Protein AF-A0A845GXT7-F1 (afdb_monomer_lite)

Secondary structure (DSSP, 8-state):
-GGGGSHHHHHSSTTS----GGGS-SSTTEETTEE-STTHHHHHHHHHTTSS------S---------PPPPPHHHHHHHHHHHHHHHHHHHHTT---S-HHHHHHHHHHHHHHHHHHHHHSHHHHHHH-GGGHHHHHHHHHHHHHHHH--

Sequence (151 aa):
LNGDSGAAAAVCAPGALLYKRAGIGPAFGHYHERPYLDRADVATALSALAGGDYVYLPRPLSSYRAAPATPPTPLIQLEAGIEALELLFQARTHGHRFEPPERFRQMLSARLAELNTLVTTHYVQLAADAAHRIDALQRTMRVGYQLLLSA

Radius of gyration: 16.38 Å; chains: 1; bounding box: 35×32×45 Å

Organism: NCBI:txid2692166

Foldseek 3Di:
DCPCVDPVVVCLAPPNDDADPVQQPPDQQAAPNDHDDLCRSVRSVLSRVVRDDDDDDPDCPDDDDDDDDDDDDLQRVLVSLLSVLVSLLSCVVVPVCVDDLVVSLVVLVVSLVVNVCSCVVCVVVCVVPVPVCPVSNVVSNVVSVVSNPPD

Structure (mmCIF, N/CA/C/O backbone):
data_AF-A0A845GXT7-F1
#
_entry.id   AF-A0A845GXT7-F1
#
loop_
_atom_site.group_PDB
_atom_site.id
_atom_site.type_symbol
_atom_site.label_atom_id
_atom_site.label_alt_id
_atom_site.label_comp_id
_atom_site.label_asym_id
_atom_site.label_entity_id
_atom_site.label_seq_id
_atom_site.pdbx_PDB_ins_code
_atom_site.Cartn_x
_atom_site.Cartn_y
_atom_site.Cartn_z
_atom_site.occupancy
_atom_site.B_iso_or_equiv
_atom_site.auth_seq_id
_atom_site.auth_comp_id
_atom_site.auth_asym_id
_atom_site.auth_atom_id
_atom_site.pdbx_PDB_model_num
ATOM 1 N N . LEU A 1 1 ? 8.512 5.334 -0.822 1.00 45.94 1 LEU A N 1
ATOM 2 C CA . LEU A 1 1 ? 8.536 4.115 0.019 1.00 45.94 1 LEU A CA 1
ATOM 3 C C . LEU A 1 1 ? 9.004 4.393 1.447 1.00 45.94 1 LEU A C 1
ATOM 5 O O . LEU A 1 1 ? 8.628 3.649 2.341 1.00 45.94 1 LEU A O 1
ATOM 9 N N . ASN A 1 2 ? 9.730 5.493 1.690 1.00 32.53 2 ASN A N 1
ATOM 10 C CA . ASN A 1 2 ? 10.312 5.840 2.994 1.00 32.53 2 ASN A CA 1
ATOM 11 C C . ASN A 1 2 ? 9.328 6.499 3.984 1.00 32.53 2 ASN A C 1
ATOM 13 O O . ASN A 1 2 ? 9.712 6.834 5.101 1.00 32.53 2 ASN A O 1
ATOM 17 N N . GLY A 1 3 ? 8.067 6.706 3.586 1.00 37.38 3 GLY A N 1
ATOM 18 C CA . GLY A 1 3 ? 7.033 7.307 4.439 1.00 37.38 3 GLY A CA 1
ATOM 19 C C . GLY A 1 3 ? 6.496 6.398 5.551 1.00 37.38 3 GLY A C 1
ATOM 20 O O . GLY A 1 3 ? 5.838 6.890 6.462 1.00 37.38 3 GLY A O 1
ATOM 21 N N . ASP A 1 4 ? 6.800 5.096 5.520 1.00 46.88 4 ASP A N 1
ATOM 22 C CA . ASP A 1 4 ? 6.395 4.142 6.567 1.00 46.88 4 ASP A CA 1
ATOM 23 C C . ASP A 1 4 ? 7.460 3.991 7.652 1.00 46.88 4 ASP A C 1
ATOM 25 O O . ASP A 1 4 ? 7.557 2.937 8.259 1.00 46.88 4 ASP A O 1
ATOM 29 N N . SER A 1 5 ? 8.280 5.017 7.878 1.00 43.47 5 SER A N 1
ATOM 30 C CA . SER A 1 5 ? 9.344 5.025 8.896 1.00 43.47 5 SER A CA 1
ATOM 31 C C . SER A 1 5 ? 9.000 5.912 10.103 1.00 43.47 5 SER A C 1
ATOM 33 O O . SER A 1 5 ? 9.839 6.135 10.972 1.00 43.47 5 SER A O 1
ATOM 35 N N . GLY A 1 6 ? 7.784 6.475 10.140 1.00 47.06 6 GLY A N 1
ATOM 36 C CA . GLY A 1 6 ? 7.299 7.362 11.205 1.00 47.06 6 GLY A CA 1
ATOM 37 C C . GLY A 1 6 ? 6.495 6.643 12.296 1.00 47.06 6 GLY A C 1
ATOM 38 O O . GLY A 1 6 ? 6.490 5.421 12.389 1.00 47.06 6 GLY A O 1
ATOM 39 N N . ALA A 1 7 ? 5.739 7.395 13.103 1.00 45.59 7 ALA A N 1
ATOM 40 C CA . ALA A 1 7 ? 4.897 6.838 14.174 1.00 45.59 7 ALA A CA 1
ATOM 41 C C . ALA A 1 7 ? 3.899 5.759 13.689 1.00 45.59 7 ALA A C 1
ATOM 43 O O . ALA A 1 7 ? 3.602 4.827 14.427 1.00 45.59 7 ALA A O 1
ATOM 44 N N . ALA A 1 8 ? 3.434 5.831 12.435 1.00 48.12 8 ALA A N 1
ATOM 45 C CA . ALA A 1 8 ? 2.573 4.810 11.827 1.00 48.12 8 ALA A CA 1
ATOM 46 C C . ALA A 1 8 ? 3.283 3.452 11.628 1.00 48.12 8 ALA A C 1
ATOM 48 O O . ALA A 1 8 ? 2.657 2.404 11.777 1.00 48.12 8 ALA A O 1
ATOM 49 N N . ALA A 1 9 ? 4.597 3.467 11.377 1.00 54.62 9 ALA A N 1
ATOM 50 C CA . ALA A 1 9 ? 5.442 2.272 11.345 1.00 54.62 9 ALA A CA 1
ATOM 51 C C . ALA A 1 9 ? 5.489 1.589 12.708 1.00 54.62 9 ALA A C 1
ATOM 53 O O . ALA A 1 9 ? 5.438 0.370 12.807 1.00 54.62 9 ALA A O 1
ATOM 54 N N . ALA A 1 10 ? 5.572 2.403 13.765 1.00 57.25 10 ALA A N 1
ATOM 55 C CA . ALA A 1 10 ? 5.661 1.929 15.135 1.00 57.25 10 ALA A CA 1
ATOM 56 C C . ALA A 1 10 ? 4.361 1.259 15.597 1.00 57.25 10 ALA A C 1
ATOM 58 O O . ALA A 1 10 ? 4.427 0.324 16.382 1.00 57.25 10 ALA A O 1
ATOM 59 N N . VAL A 1 11 ? 3.198 1.688 15.090 1.00 59.50 11 VAL A N 1
ATOM 60 C CA . VAL A 1 11 ? 1.897 1.067 15.406 1.00 59.50 11 VAL A CA 1
ATOM 61 C C . VAL A 1 11 ? 1.747 -0.306 14.753 1.00 59.50 11 VAL A C 1
ATOM 63 O O . VAL A 1 11 ? 1.130 -1.188 15.337 1.00 59.50 11 VAL A O 1
ATOM 66 N N . CYS A 1 12 ? 2.320 -0.507 13.567 1.00 65.25 12 CYS A N 1
ATOM 67 C CA . CYS A 1 12 ? 2.302 -1.807 12.891 1.00 65.25 12 CYS A CA 1
ATOM 68 C C . CYS A 1 12 ? 3.558 -2.640 13.188 1.00 65.25 12 CYS A C 1
ATOM 70 O O . CYS A 1 12 ? 3.703 -3.727 12.649 1.00 65.25 12 CYS A O 1
ATOM 72 N N . ALA A 1 13 ? 4.474 -2.159 14.031 1.00 71.81 13 ALA A N 1
ATOM 73 C CA . ALA A 1 13 ? 5.674 -2.908 14.366 1.00 71.81 13 ALA A CA 1
ATOM 74 C C . ALA A 1 13 ? 5.321 -4.182 15.158 1.00 71.81 13 ALA A C 1
ATOM 76 O O . ALA A 1 13 ? 4.350 -4.189 15.928 1.00 71.81 13 ALA A O 1
ATOM 77 N N . PRO A 1 14 ? 6.130 -5.251 15.051 1.00 69.06 14 PRO A N 1
ATOM 78 C CA . PRO A 1 14 ? 5.934 -6.446 15.857 1.00 69.06 14 PRO A CA 1
ATOM 79 C C . PRO A 1 14 ? 5.849 -6.114 17.354 1.00 69.06 14 PRO A C 1
ATOM 81 O O . PRO A 1 14 ? 6.741 -5.483 17.921 1.00 69.06 14 PRO A O 1
ATOM 84 N N . GLY A 1 15 ? 4.760 -6.548 17.992 1.00 72.25 15 GLY A N 1
ATOM 85 C CA . GLY A 1 15 ? 4.493 -6.313 19.415 1.00 72.25 15 GLY A CA 1
ATOM 86 C C . GLY A 1 15 ? 3.750 -5.013 19.747 1.00 72.25 15 GLY A C 1
ATOM 87 O O . GLY A 1 15 ? 3.387 -4.829 20.906 1.00 72.25 15 GLY A O 1
ATOM 88 N N . ALA A 1 16 ? 3.468 -4.147 18.769 1.00 80.69 16 ALA A N 1
ATOM 89 C CA . ALA A 1 16 ? 2.734 -2.899 18.997 1.00 80.69 16 ALA A CA 1
ATOM 90 C C . ALA A 1 16 ? 1.210 -3.082 19.119 1.00 80.69 16 ALA A C 1
ATOM 92 O O . ALA A 1 16 ? 0.527 -2.235 19.696 1.00 80.69 16 ALA A O 1
ATOM 93 N N . LEU A 1 17 ? 0.672 -4.191 18.603 1.00 81.56 17 LEU A N 1
ATOM 94 C CA . LEU A 1 17 ? -0.754 -4.506 18.632 1.00 81.56 17 LEU A CA 1
ATOM 95 C C . LEU A 1 17 ? -0.994 -5.877 19.260 1.00 81.56 17 LEU A C 1
ATOM 97 O O . LEU A 1 17 ? -0.348 -6.865 18.913 1.00 81.56 17 LEU A O 1
ATOM 101 N N . LEU A 1 18 ? -1.977 -5.929 20.158 1.00 84.62 18 LEU A N 1
ATOM 102 C CA . LEU A 1 18 ? -2.549 -7.167 20.670 1.00 84.62 18 LEU A CA 1
ATOM 103 C C . LEU A 1 18 ? -3.967 -7.294 20.134 1.00 84.62 18 LEU A C 1
ATOM 105 O O . LEU A 1 18 ? -4.793 -6.399 20.303 1.00 84.62 18 LEU A O 1
ATOM 109 N N . TYR A 1 19 ? -4.254 -8.425 19.507 1.00 83.25 19 TYR A N 1
ATOM 110 C CA . TYR A 1 19 ? -5.546 -8.699 18.894 1.00 83.25 19 TYR A CA 1
ATOM 111 C C . TYR A 1 19 ? -6.074 -10.066 19.334 1.00 83.25 19 TYR A C 1
ATOM 113 O O . TYR A 1 19 ? -5.324 -10.981 19.680 1.00 83.25 19 TYR A O 1
ATOM 121 N N . LYS A 1 20 ? -7.399 -10.227 19.315 1.00 82.25 20 LYS A N 1
ATOM 122 C CA . LYS A 1 20 ? -8.032 -11.537 19.514 1.00 82.25 20 LYS A CA 1
ATOM 123 C C . LYS A 1 20 ? -7.864 -12.356 18.238 1.00 82.25 20 LYS A C 1
ATOM 125 O O . LYS A 1 20 ? -8.143 -11.845 17.159 1.00 82.25 20 LYS A O 1
ATOM 130 N N . ARG A 1 21 ? -7.512 -13.645 18.343 1.00 82.38 21 ARG A N 1
ATOM 131 C CA . ARG A 1 21 ? -7.374 -14.536 17.169 1.00 82.38 21 ARG A CA 1
ATOM 132 C C . ARG A 1 21 ? -8.621 -14.543 16.280 1.00 82.38 21 ARG A C 1
ATOM 134 O O . ARG A 1 21 ? -8.488 -14.527 15.064 1.00 82.38 21 ARG A O 1
ATOM 141 N N . ALA A 1 22 ? -9.805 -14.501 16.891 1.00 81.25 22 ALA A N 1
ATOM 142 C CA . ALA A 1 22 ? -11.084 -14.452 16.184 1.00 81.25 22 ALA A CA 1
ATOM 1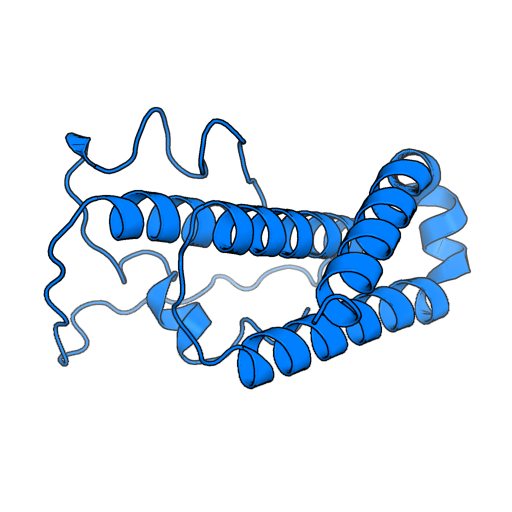43 C C . ALA A 1 22 ? -11.285 -13.184 15.324 1.00 81.25 22 ALA A C 1
ATOM 145 O O . ALA A 1 22 ? -12.125 -13.197 14.435 1.00 81.25 22 ALA A O 1
ATOM 146 N N . GLY A 1 23 ? -10.531 -12.105 15.572 1.00 75.62 23 GLY A N 1
ATOM 147 C CA . GLY A 1 23 ? -10.643 -10.835 14.845 1.00 75.62 23 GLY A CA 1
ATOM 148 C C . GLY A 1 23 ? -9.680 -10.667 13.663 1.00 75.62 23 GLY A C 1
ATOM 149 O O . GLY A 1 23 ? -9.745 -9.650 12.990 1.00 75.62 23 GLY A O 1
ATOM 150 N N . ILE A 1 24 ? -8.781 -11.624 13.397 1.00 75.62 24 ILE A N 1
ATOM 151 C CA . ILE A 1 24 ? -7.710 -11.486 12.380 1.00 75.62 24 ILE A CA 1
ATOM 152 C C . ILE A 1 24 ? -8.095 -12.149 11.041 1.00 75.62 24 ILE A C 1
ATOM 154 O O . ILE A 1 24 ? -7.269 -12.320 10.150 1.00 75.62 24 ILE A O 1
ATOM 158 N N . GLY A 1 25 ? -9.351 -12.564 10.877 1.00 73.88 25 GLY A N 1
ATOM 159 C CA . GLY A 1 25 ? -9.770 -13.309 9.691 1.00 73.88 25 GLY A CA 1
ATOM 160 C C . GLY A 1 25 ? -8.993 -14.633 9.522 1.00 73.88 25 GLY A C 1
ATOM 161 O O . GLY A 1 25 ? -8.638 -15.268 10.521 1.00 73.88 25 GLY A O 1
ATOM 162 N N . PRO A 1 26 ? -8.744 -15.087 8.278 1.00 74.56 26 PRO A N 1
ATOM 163 C CA . PRO A 1 26 ? -8.221 -16.430 8.012 1.00 74.56 26 PRO A CA 1
ATOM 164 C C . PRO A 1 26 ? -6.755 -16.616 8.442 1.00 74.56 26 PRO A C 1
ATOM 166 O O . PRO A 1 26 ? -6.392 -17.658 8.997 1.00 74.56 26 PRO A O 1
ATOM 169 N N . ALA A 1 27 ? -5.897 -15.615 8.226 1.00 82.06 27 ALA A N 1
ATOM 170 C CA . ALA A 1 27 ? -4.462 -15.719 8.474 1.00 82.06 27 ALA A CA 1
ATOM 171 C C . ALA A 1 27 ? -3.800 -14.349 8.684 1.00 82.06 27 ALA A C 1
ATOM 173 O O . ALA A 1 27 ? -4.352 -13.308 8.340 1.00 82.06 27 ALA A O 1
ATOM 174 N N . PHE A 1 28 ? -2.591 -14.371 9.251 1.00 84.69 28 PHE A N 1
ATOM 175 C CA . PHE A 1 28 ? -1.734 -13.189 9.323 1.00 84.69 28 PHE A CA 1
ATOM 176 C C . PHE A 1 28 ? -1.408 -12.679 7.912 1.00 84.69 28 PHE A C 1
ATOM 178 O O . PHE A 1 28 ? -1.320 -13.464 6.967 1.00 84.69 28 PHE A O 1
ATOM 185 N N . GLY A 1 29 ? -1.263 -11.368 7.766 1.00 85.81 29 GLY A N 1
ATOM 186 C CA . GLY A 1 29 ? -0.973 -10.716 6.493 1.00 85.81 29 GLY A CA 1
ATOM 187 C C . GLY A 1 29 ? -2.136 -10.679 5.512 1.00 85.81 29 GLY A C 1
ATOM 188 O O . GLY A 1 29 ? -1.924 -10.388 4.344 1.00 85.81 29 GLY A O 1
ATOM 189 N N . HIS A 1 30 ? -3.359 -10.978 5.945 1.00 87.12 30 HIS A N 1
ATOM 190 C CA . HIS A 1 30 ? -4.526 -10.920 5.071 1.00 87.12 30 HIS A CA 1
ATOM 191 C C . HIS A 1 30 ? -5.370 -9.685 5.359 1.00 87.12 30 HIS A C 1
ATOM 193 O O . HIS A 1 30 ? -5.580 -9.319 6.517 1.00 87.12 30 HIS A O 1
ATOM 199 N N . TYR A 1 31 ? -5.898 -9.089 4.294 1.00 86.31 31 TYR A N 1
ATOM 200 C CA . TYR A 1 31 ? -6.916 -8.049 4.357 1.00 86.31 31 TYR A CA 1
ATOM 201 C C . TYR A 1 31 ? -7.980 -8.321 3.290 1.00 86.31 31 TYR A C 1
ATOM 203 O O . TYR A 1 31 ? -7.640 -8.489 2.122 1.00 86.31 31 TYR A O 1
ATOM 211 N N . HIS A 1 32 ? -9.246 -8.454 3.711 1.00 78.44 32 HIS A N 1
ATOM 212 C CA . HI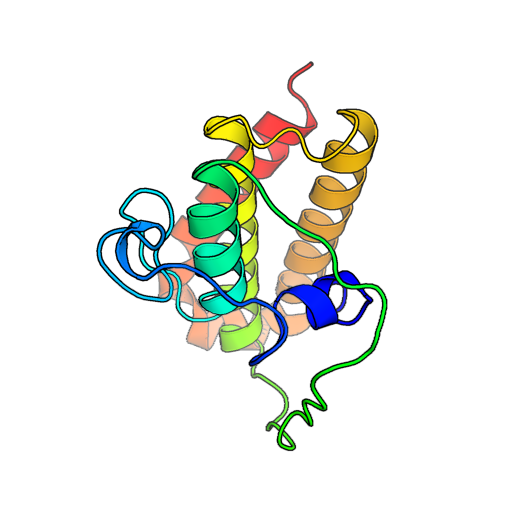S A 1 32 ? -10.394 -8.795 2.851 1.00 78.44 32 HIS A CA 1
ATOM 213 C C . HIS A 1 32 ? -10.074 -9.860 1.775 1.00 78.44 32 HIS A C 1
ATOM 215 O O . HIS A 1 32 ? -10.215 -9.624 0.580 1.00 78.44 32 HIS A O 1
ATOM 221 N N . GLU A 1 33 ? -9.622 -11.039 2.225 1.00 78.25 33 GLU A N 1
ATOM 222 C CA . GLU A 1 33 ? -9.280 -12.227 1.408 1.00 78.25 33 GLU A CA 1
ATOM 223 C C . GLU A 1 33 ? -8.000 -12.137 0.564 1.00 78.25 33 GLU A C 1
ATOM 225 O O . GLU A 1 33 ? -7.558 -13.150 0.021 1.00 78.25 33 GLU A O 1
ATOM 230 N N . ARG A 1 34 ? -7.343 -10.974 0.503 1.00 86.88 34 ARG A N 1
ATOM 231 C CA . ARG A 1 34 ? -6.074 -10.827 -0.209 1.00 86.88 34 ARG A CA 1
ATOM 232 C C . ARG A 1 34 ? -4.876 -11.000 0.737 1.00 86.88 34 ARG A C 1
ATOM 234 O O . ARG A 1 34 ? -4.837 -10.333 1.774 1.00 86.88 34 ARG A O 1
ATOM 241 N N . PRO A 1 35 ? -3.894 -11.857 0.397 1.00 89.50 35 PRO A N 1
ATOM 242 C CA . PRO A 1 35 ? -2.628 -11.926 1.116 1.00 89.50 35 PRO A CA 1
ATOM 243 C C . PRO A 1 35 ? -1.711 -10.756 0.736 1.00 89.50 35 PRO A C 1
ATOM 245 O O . PRO A 1 35 ? -1.623 -10.378 -0.434 1.00 89.50 35 PRO A O 1
ATOM 248 N N . TYR A 1 36 ? -1.009 -10.238 1.739 1.00 88.62 36 TYR A N 1
ATOM 249 C CA . TYR A 1 36 ? 0.005 -9.193 1.663 1.00 88.62 36 TYR A CA 1
ATOM 250 C C . TYR A 1 36 ? 1.284 -9.710 2.317 1.00 88.62 36 TYR A C 1
ATOM 252 O O . TYR A 1 36 ? 1.244 -10.183 3.456 1.00 88.62 36 TYR A O 1
ATOM 260 N N . LEU A 1 37 ? 2.406 -9.644 1.603 1.00 86.56 37 LEU A N 1
ATOM 261 C CA . LEU A 1 37 ? 3.682 -10.198 2.058 1.00 86.56 37 LEU A CA 1
ATOM 262 C C . LEU A 1 37 ? 4.573 -9.118 2.674 1.00 86.56 37 LEU A C 1
ATOM 264 O O . LEU A 1 37 ? 4.950 -9.231 3.839 1.00 86.56 37 LEU A O 1
ATOM 268 N N . ASP A 1 38 ? 4.847 -8.044 1.937 1.00 84.38 38 ASP A N 1
ATOM 269 C CA . ASP A 1 38 ? 5.688 -6.936 2.401 1.00 84.38 38 ASP A CA 1
ATOM 270 C C . ASP A 1 38 ? 4.948 -6.057 3.416 1.00 84.38 38 ASP A C 1
ATOM 272 O O . ASP A 1 38 ? 5.555 -5.409 4.271 1.00 84.38 38 ASP A O 1
ATOM 276 N N . ARG A 1 39 ? 3.614 -6.025 3.330 1.00 85.56 39 ARG A N 1
ATOM 277 C CA . ARG A 1 39 ? 2.724 -5.245 4.204 1.00 85.56 39 ARG A CA 1
ATOM 278 C C . ARG A 1 39 ? 1.855 -6.110 5.107 1.00 85.56 39 ARG A C 1
ATOM 280 O O . ARG A 1 39 ? 0.787 -5.666 5.530 1.00 85.56 39 ARG A O 1
ATOM 287 N N . ALA A 1 40 ? 2.327 -7.310 5.444 1.00 86.69 40 ALA A N 1
ATOM 288 C CA . ALA A 1 40 ? 1.594 -8.261 6.272 1.00 86.69 40 ALA A CA 1
ATOM 289 C C . ALA A 1 40 ? 1.144 -7.663 7.620 1.00 86.69 40 ALA A C 1
ATOM 291 O O . ALA A 1 40 ? -0.008 -7.832 8.031 1.00 86.69 40 ALA A O 1
ATOM 292 N N . ASP A 1 41 ? 2.022 -6.908 8.282 1.00 85.62 41 ASP A N 1
ATOM 293 C CA . ASP A 1 41 ? 1.722 -6.274 9.567 1.00 85.62 41 ASP A CA 1
ATOM 294 C C . ASP A 1 41 ? 0.563 -5.270 9.454 1.00 85.62 41 ASP A C 1
ATOM 296 O O . ASP A 1 41 ? -0.380 -5.292 10.246 1.00 85.62 41 ASP A O 1
ATOM 300 N N . VAL A 1 42 ? 0.599 -4.421 8.420 1.00 86.00 42 VAL A N 1
ATOM 301 C CA . VAL A 1 42 ? -0.419 -3.390 8.169 1.00 86.00 42 VAL A CA 1
ATOM 302 C C . VAL A 1 42 ? -1.740 -4.028 7.750 1.00 86.00 42 VAL A C 1
ATOM 304 O O . VAL A 1 42 ? -2.789 -3.637 8.252 1.00 86.00 42 VAL A O 1
ATOM 307 N N . ALA A 1 43 ? -1.708 -5.034 6.873 1.00 87.81 43 ALA A N 1
ATOM 308 C CA . ALA A 1 43 ? -2.897 -5.777 6.460 1.00 87.81 43 ALA A CA 1
ATOM 309 C C . ALA A 1 43 ? -3.590 -6.440 7.662 1.00 87.81 43 ALA A C 1
ATOM 311 O O . ALA A 1 43 ? -4.804 -6.328 7.833 1.00 87.81 43 ALA A O 1
ATOM 312 N N . THR A 1 44 ? -2.800 -7.050 8.549 1.00 86.25 44 THR A N 1
ATOM 313 C CA . THR A 1 44 ? -3.289 -7.646 9.800 1.00 86.25 44 THR A CA 1
ATOM 314 C C . THR A 1 44 ? -3.887 -6.592 10.724 1.00 86.25 44 THR A C 1
ATOM 316 O O . THR A 1 44 ? -4.976 -6.796 11.264 1.00 86.25 44 THR A O 1
ATOM 319 N N . ALA A 1 45 ? -3.200 -5.460 10.895 1.00 85.06 45 ALA A N 1
ATOM 320 C CA . ALA A 1 45 ? -3.683 -4.353 11.707 1.00 85.06 45 ALA A CA 1
ATOM 321 C C . ALA A 1 45 ? -5.010 -3.810 11.166 1.00 85.06 45 ALA A C 1
ATOM 323 O O . ALA A 1 45 ? -5.945 -3.650 11.938 1.00 85.06 45 ALA A O 1
ATOM 324 N N . LEU A 1 46 ? -5.136 -3.600 9.854 1.00 84.75 46 LEU A N 1
ATOM 325 C CA . LEU A 1 46 ? -6.376 -3.146 9.222 1.00 84.75 46 LEU A CA 1
ATOM 326 C C . LEU A 1 46 ? -7.519 -4.148 9.407 1.00 84.75 46 LEU A C 1
ATOM 328 O O . LEU A 1 46 ? -8.624 -3.737 9.747 1.00 84.75 46 LEU A O 1
ATOM 332 N N . SER A 1 47 ? -7.255 -5.449 9.260 1.00 85.56 47 SER A N 1
ATOM 333 C CA . SER A 1 47 ? -8.248 -6.499 9.523 1.00 85.56 47 SER A CA 1
ATOM 334 C C . SER A 1 47 ? -8.720 -6.485 10.977 1.00 85.56 47 SER A C 1
ATOM 336 O O . SER A 1 47 ? -9.921 -6.501 11.240 1.00 85.56 47 SER A O 1
ATOM 338 N N . ALA A 1 48 ? -7.793 -6.376 11.932 1.00 82.88 48 ALA A N 1
ATOM 339 C CA . ALA A 1 48 ? -8.137 -6.260 13.346 1.00 82.88 48 ALA A CA 1
ATOM 340 C C . ALA A 1 48 ? -8.907 -4.958 13.641 1.00 82.88 48 ALA A C 1
ATOM 342 O O . ALA A 1 48 ? -9.879 -4.982 14.395 1.00 82.88 48 ALA A O 1
ATOM 343 N N . LEU A 1 49 ? -8.512 -3.850 13.002 1.00 80.88 49 LEU A N 1
ATOM 344 C CA . LEU A 1 49 ? -9.133 -2.526 13.100 1.00 80.88 49 LEU A CA 1
ATOM 345 C C . LEU A 1 49 ? -10.439 -2.375 12.295 1.00 80.88 49 LEU A C 1
ATOM 347 O O . LEU A 1 49 ? -11.074 -1.317 12.332 1.00 80.88 49 LEU A O 1
ATOM 351 N N . ALA A 1 50 ? -10.867 -3.398 11.565 1.00 78.81 50 ALA A N 1
ATOM 352 C CA . ALA A 1 50 ? -12.217 -3.466 11.016 1.00 78.81 50 ALA A CA 1
ATOM 353 C C . ALA A 1 50 ? -13.211 -4.064 12.029 1.00 78.81 50 ALA A C 1
ATOM 355 O O . ALA A 1 50 ? -14.418 -3.885 11.884 1.00 78.81 50 ALA A O 1
ATOM 356 N N . GLY A 1 51 ? -12.713 -4.777 13.046 1.00 70.88 51 GLY A N 1
ATOM 357 C CA . GLY A 1 51 ? -13.503 -5.673 13.887 1.00 70.88 51 GLY A CA 1
ATOM 358 C C . GLY A 1 51 ? -14.180 -5.073 15.125 1.00 70.88 51 GLY A C 1
ATOM 359 O O . GLY A 1 51 ? -14.968 -5.790 15.740 1.00 70.88 51 GLY A O 1
ATOM 360 N N . GLY A 1 52 ? -13.915 -3.824 15.531 1.00 70.19 52 GLY A N 1
ATOM 361 C CA . GLY A 1 52 ? -14.676 -3.180 16.618 1.00 70.19 52 GLY A CA 1
ATOM 362 C C . GLY A 1 52 ? -13.898 -2.236 17.538 1.00 70.19 52 GLY A C 1
ATOM 363 O O . GLY A 1 52 ? -13.379 -1.222 17.096 1.00 70.19 52 GLY A O 1
ATOM 364 N N . ASP A 1 53 ? -13.916 -2.500 18.845 1.00 75.56 53 ASP A N 1
ATOM 365 C CA . ASP A 1 53 ? -13.393 -1.578 19.860 1.00 75.56 53 ASP A CA 1
ATOM 366 C C . ASP A 1 53 ? -11.891 -1.763 20.099 1.00 75.56 53 ASP A C 1
ATOM 368 O O . ASP A 1 53 ? -11.397 -2.882 20.276 1.00 75.56 53 ASP A O 1
ATOM 372 N N . TYR A 1 54 ? -11.170 -0.645 20.191 1.00 83.12 54 TYR A N 1
ATOM 373 C CA . TYR A 1 54 ? -9.727 -0.613 20.432 1.00 83.12 54 TYR A CA 1
ATOM 374 C C . TYR A 1 54 ? -9.417 0.222 21.666 1.00 83.12 54 TYR A C 1
ATOM 376 O O . TYR A 1 54 ? -10.019 1.270 21.893 1.00 83.12 54 TYR A O 1
ATOM 384 N N . VAL A 1 55 ? -8.427 -0.215 22.440 1.00 84.88 55 VAL A N 1
ATOM 385 C CA . VAL A 1 55 ? -7.906 0.551 23.573 1.00 84.88 55 VAL A CA 1
ATOM 386 C C . VAL A 1 55 ? -6.479 0.956 23.257 1.00 84.88 55 VAL A C 1
ATOM 388 O O . VAL A 1 55 ? -5.603 0.108 23.097 1.00 84.88 55 VAL A O 1
ATOM 391 N N . TYR A 1 56 ? -6.244 2.263 23.179 1.00 84.88 56 TYR A N 1
ATOM 392 C CA . TYR A 1 56 ? -4.898 2.802 23.049 1.00 84.88 56 TYR A CA 1
ATOM 393 C C . TYR A 1 56 ? -4.215 2.839 24.418 1.00 84.88 56 TYR A C 1
ATOM 395 O O . TYR A 1 56 ? -4.717 3.456 25.359 1.00 84.88 56 TYR A O 1
ATOM 403 N N . LEU A 1 57 ? -3.056 2.189 24.522 1.00 84.69 57 LEU A N 1
ATOM 404 C CA . LEU A 1 57 ? -2.220 2.219 25.717 1.00 84.69 57 LEU A CA 1
ATOM 405 C C . LEU A 1 57 ? -1.075 3.218 25.489 1.00 84.69 57 LEU A C 1
ATOM 407 O O . LEU A 1 57 ? -0.179 2.937 24.699 1.00 84.69 57 LEU A O 1
ATOM 411 N N . PRO A 1 58 ? -1.058 4.376 26.176 1.00 83.00 58 PRO A N 1
ATOM 412 C CA . PRO A 1 58 ? -0.068 5.425 25.917 1.00 83.00 58 PRO A CA 1
ATOM 413 C C . PRO A 1 58 ? 1.336 5.090 26.441 1.00 83.00 58 PRO A C 1
ATOM 415 O O . PRO A 1 58 ? 2.290 5.809 26.154 1.00 83.00 58 PRO A O 1
ATOM 418 N N . ARG A 1 59 ? 1.477 4.033 27.249 1.00 84.44 59 ARG A N 1
ATOM 419 C CA . ARG A 1 59 ? 2.768 3.603 27.791 1.00 84.44 59 ARG A CA 1
ATOM 420 C C . ARG A 1 59 ? 3.489 2.688 26.794 1.00 84.44 59 ARG A C 1
ATOM 422 O O . ARG A 1 59 ? 2.851 1.783 26.262 1.00 84.44 59 ARG A O 1
ATOM 429 N N . PRO A 1 60 ? 4.809 2.847 26.596 1.00 81.25 60 PRO A N 1
ATOM 430 C CA . PRO A 1 60 ? 5.590 1.928 25.777 1.00 81.25 60 PRO A CA 1
ATOM 431 C C . PRO A 1 60 ? 5.745 0.596 26.519 1.00 81.25 60 PRO A C 1
ATOM 433 O O . PRO A 1 60 ? 6.572 0.465 27.418 1.00 81.25 60 PRO A O 1
ATOM 436 N N . LEU A 1 61 ? 4.906 -0.382 26.177 1.00 82.75 61 LEU A N 1
ATOM 437 C CA . LEU A 1 61 ? 4.914 -1.712 26.802 1.00 82.75 61 LEU A CA 1
ATOM 438 C C . LEU A 1 61 ? 5.780 -2.731 26.044 1.00 82.75 61 LEU A C 1
ATOM 440 O O . LEU A 1 61 ? 6.001 -3.832 26.540 1.00 82.75 61 LEU A O 1
ATOM 444 N N . SER A 1 62 ? 6.290 -2.364 24.869 1.00 78.94 62 SER A N 1
ATOM 445 C CA . SER A 1 62 ? 7.154 -3.200 24.037 1.00 78.94 62 SER A CA 1
ATOM 446 C C . SER A 1 62 ? 8.311 -2.386 23.468 1.00 78.94 62 SER A C 1
ATOM 448 O O . SER A 1 62 ? 8.129 -1.239 23.058 1.00 78.94 62 SER A O 1
ATOM 450 N N . SER A 1 63 ? 9.486 -3.001 23.371 1.00 77.44 63 SER A N 1
ATOM 451 C CA . SER A 1 63 ? 10.61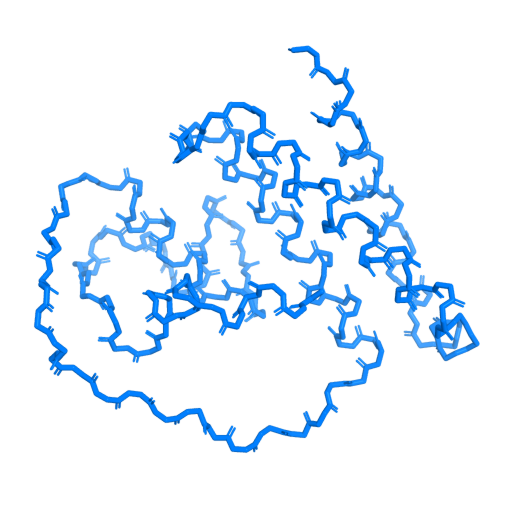0 -2.487 22.593 1.00 77.44 63 SER A CA 1
ATOM 452 C C . SER A 1 63 ? 10.836 -3.395 21.387 1.00 77.44 63 SER A C 1
ATOM 454 O O . SER A 1 63 ? 11.262 -4.540 21.518 1.00 77.44 63 SER A O 1
ATOM 456 N N . TYR A 1 64 ? 10.537 -2.885 20.193 1.00 76.12 64 TYR A N 1
ATOM 457 C CA . TYR A 1 64 ? 10.898 -3.548 18.945 1.00 76.12 64 TYR A CA 1
ATOM 458 C C . TYR A 1 64 ? 12.179 -2.928 18.397 1.00 76.12 64 TYR A C 1
ATOM 460 O O . TYR A 1 64 ? 12.290 -1.708 18.269 1.00 76.12 64 TYR A O 1
ATOM 468 N N . ARG A 1 65 ? 13.150 -3.776 18.059 1.00 74.88 65 ARG A N 1
ATOM 469 C CA . ARG A 1 65 ? 14.361 -3.371 17.353 1.00 74.88 65 ARG A CA 1
ATOM 470 C C . ARG A 1 65 ? 14.394 -4.105 16.024 1.00 74.88 65 ARG A C 1
ATOM 472 O O . ARG A 1 65 ? 14.576 -5.319 16.004 1.00 74.88 65 ARG A O 1
ATOM 479 N N . ALA A 1 66 ? 14.233 -3.360 14.934 1.00 72.06 66 ALA A N 1
ATOM 480 C CA . ALA A 1 66 ? 14.385 -3.917 13.600 1.00 72.06 66 ALA A CA 1
ATOM 481 C C . ALA A 1 66 ? 15.795 -4.504 13.444 1.00 72.06 66 ALA A C 1
ATOM 483 O O . ALA A 1 66 ? 16.790 -3.879 13.834 1.00 72.06 66 ALA A O 1
ATOM 484 N N . ALA A 1 67 ? 15.872 -5.713 12.891 1.00 75.38 67 ALA A N 1
ATOM 485 C CA . ALA A 1 67 ? 17.145 -6.289 12.498 1.00 75.38 67 ALA A CA 1
ATOM 486 C C . ALA A 1 67 ? 17.754 -5.446 11.362 1.00 75.38 67 ALA A C 1
ATOM 488 O O . ALA A 1 67 ? 17.007 -4.898 10.546 1.00 75.38 67 ALA A O 1
ATOM 489 N N . PRO A 1 68 ? 19.091 -5.322 11.290 1.00 72.56 68 PRO A N 1
ATOM 490 C CA . PRO A 1 68 ? 19.731 -4.691 10.147 1.00 72.56 68 PRO A CA 1
ATOM 491 C C . PRO A 1 68 ? 19.348 -5.462 8.880 1.00 72.56 68 PRO A C 1
ATOM 493 O O . PRO A 1 68 ? 19.678 -6.637 8.735 1.00 72.56 68 PRO A O 1
ATOM 496 N N . ALA A 1 69 ? 18.615 -4.798 7.991 1.00 73.88 69 ALA A N 1
ATOM 497 C CA . ALA A 1 69 ? 18.184 -5.360 6.724 1.00 73.88 69 ALA A CA 1
ATOM 498 C C . ALA A 1 69 ? 19.156 -4.954 5.615 1.00 73.88 69 ALA A C 1
ATOM 500 O O . ALA A 1 69 ? 19.673 -3.833 5.593 1.00 73.88 69 ALA A O 1
ATOM 501 N N . THR A 1 70 ? 19.388 -5.865 4.674 1.00 78.19 70 THR A N 1
ATOM 502 C CA . THR A 1 70 ? 20.050 -5.535 3.413 1.00 78.19 70 THR A CA 1
ATOM 503 C C . THR A 1 70 ? 19.223 -4.467 2.691 1.00 78.19 70 THR A C 1
ATOM 505 O O . THR A 1 70 ? 17.994 -4.587 2.662 1.00 78.19 70 THR A O 1
ATOM 508 N N . PRO A 1 71 ? 19.849 -3.423 2.114 1.00 81.31 71 PRO A N 1
ATOM 509 C CA . PRO A 1 71 ? 19.113 -2.435 1.338 1.00 81.31 71 PRO A CA 1
ATOM 510 C C . PRO A 1 71 ? 18.333 -3.145 0.219 1.00 81.31 71 PRO A C 1
ATOM 512 O O . PRO A 1 71 ? 18.922 -3.944 -0.515 1.00 81.31 71 PRO A O 1
ATOM 515 N N . PRO A 1 72 ? 17.017 -2.900 0.099 1.00 84.88 72 PRO A N 1
ATOM 516 C CA . PRO A 1 72 ? 16.187 -3.628 -0.847 1.00 84.88 72 PRO A CA 1
ATOM 517 C C . PRO A 1 72 ? 16.584 -3.276 -2.280 1.00 84.88 72 PRO A C 1
ATOM 519 O O . PRO A 1 72 ? 16.877 -2.117 -2.589 1.00 84.88 72 PRO A O 1
ATOM 522 N N . THR A 1 73 ? 16.566 -4.270 -3.168 1.00 91.62 73 THR A N 1
ATOM 523 C CA . THR A 1 73 ? 16.792 -4.044 -4.601 1.00 91.62 73 THR A CA 1
ATOM 524 C C . THR A 1 73 ? 15.650 -3.209 -5.193 1.00 91.62 73 THR A C 1
ATOM 526 O O . THR A 1 73 ? 14.547 -3.196 -4.638 1.00 91.62 73 THR A O 1
ATOM 529 N N . PRO A 1 74 ? 15.854 -2.524 -6.332 1.00 92.81 74 PRO A N 1
ATOM 530 C CA . PRO A 1 74 ? 14.785 -1.766 -6.982 1.00 92.81 74 PRO A CA 1
ATOM 531 C C . PRO A 1 74 ? 13.547 -2.605 -7.312 1.00 92.81 74 PRO A C 1
ATOM 533 O O . PRO A 1 74 ? 12.436 -2.091 -7.217 1.00 92.81 74 PRO A O 1
ATOM 536 N N . LEU A 1 75 ? 13.721 -3.892 -7.644 1.00 93.06 75 LEU A N 1
ATOM 537 C CA . LEU A 1 75 ? 12.605 -4.817 -7.847 1.00 93.06 75 LEU A CA 1
ATOM 538 C C . LEU A 1 75 ? 11.793 -4.993 -6.558 1.00 93.06 75 LEU A C 1
ATO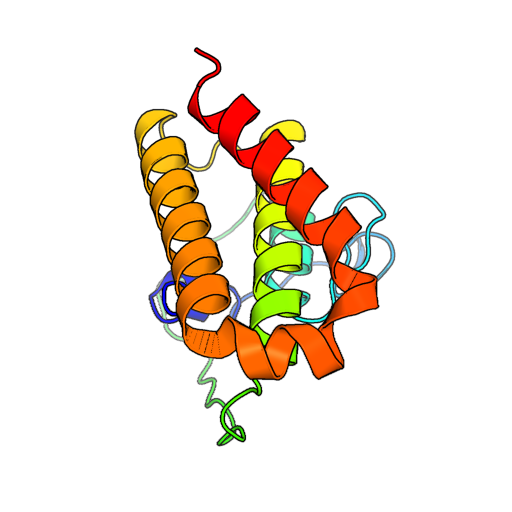M 540 O O . LEU A 1 75 ? 10.594 -4.745 -6.574 1.00 93.06 75 LEU A O 1
ATOM 544 N N . ILE A 1 76 ? 12.443 -5.321 -5.436 1.00 91.38 76 ILE A N 1
ATOM 545 C CA . ILE A 1 76 ? 11.766 -5.482 -4.135 1.00 91.38 76 ILE A CA 1
ATOM 546 C C . ILE A 1 76 ? 11.044 -4.187 -3.742 1.00 91.38 76 ILE A C 1
ATOM 548 O O . ILE A 1 76 ? 9.903 -4.204 -3.289 1.00 91.38 76 ILE A O 1
ATOM 552 N N . GLN A 1 77 ? 11.681 -3.036 -3.964 1.00 91.88 77 GLN A N 1
ATOM 553 C CA . GLN A 1 77 ? 11.066 -1.734 -3.712 1.00 91.88 77 GLN A CA 1
ATOM 554 C C . GLN A 1 77 ? 9.824 -1.499 -4.587 1.00 91.88 77 GLN A C 1
ATOM 556 O O . GLN A 1 77 ? 8.811 -0.995 -4.098 1.00 91.88 77 GLN A O 1
ATOM 561 N N . LEU A 1 78 ? 9.881 -1.871 -5.868 1.00 93.25 78 LEU A N 1
ATOM 562 C CA . LEU A 1 78 ? 8.756 -1.754 -6.792 1.00 93.25 78 LEU A CA 1
ATOM 563 C C . LEU A 1 78 ? 7.590 -2.645 -6.353 1.00 93.25 78 LEU A C 1
ATOM 565 O O . LEU A 1 78 ? 6.450 -2.183 -6.328 1.00 93.25 78 LEU A O 1
ATOM 569 N N . GLU A 1 79 ? 7.866 -3.895 -5.986 1.00 92.56 79 GLU A N 1
ATOM 570 C CA . GLU A 1 79 ? 6.849 -4.848 -5.539 1.00 92.56 79 GLU A CA 1
ATOM 571 C C . GLU A 1 79 ? 6.165 -4.385 -4.254 1.00 92.56 79 GLU A C 1
ATOM 573 O O . GLU A 1 79 ? 4.937 -4.260 -4.239 1.00 92.56 79 GLU A O 1
ATOM 578 N N . ALA A 1 80 ? 6.947 -3.991 -3.247 1.00 90.69 80 ALA A N 1
ATOM 579 C CA . ALA A 1 80 ? 6.431 -3.441 -1.999 1.00 90.69 80 ALA A CA 1
ATOM 580 C C . ALA A 1 80 ? 5.636 -2.139 -2.216 1.00 90.69 80 ALA A C 1
ATOM 582 O O . ALA A 1 80 ? 4.699 -1.836 -1.473 1.00 90.69 80 ALA A O 1
ATOM 583 N N . GLY A 1 81 ? 6.001 -1.341 -3.226 1.00 91.44 81 GLY A N 1
ATOM 584 C CA . GLY A 1 81 ? 5.298 -0.111 -3.598 1.00 91.44 81 GLY A CA 1
ATOM 585 C C . GLY A 1 81 ? 3.957 -0.358 -4.271 1.00 91.44 81 GLY A C 1
ATOM 586 O O . GLY A 1 81 ? 2.975 0.305 -3.933 1.00 91.44 81 GLY A O 1
ATOM 587 N N . ILE A 1 82 ? 3.905 -1.330 -5.184 1.00 93.44 82 ILE A N 1
ATOM 588 C CA . ILE A 1 82 ? 2.656 -1.786 -5.799 1.00 93.44 82 ILE A CA 1
ATOM 589 C C . ILE A 1 82 ? 1.736 -2.347 -4.714 1.00 93.44 82 ILE A C 1
ATOM 591 O O . ILE A 1 82 ? 0.599 -1.896 -4.590 1.00 93.44 82 ILE A O 1
ATOM 595 N N . GLU A 1 83 ? 2.246 -3.252 -3.879 1.00 91.94 83 GLU A N 1
ATOM 596 C CA . GLU A 1 83 ? 1.464 -3.892 -2.823 1.00 91.94 83 GLU A CA 1
ATOM 597 C C . GLU A 1 83 ? 0.908 -2.862 -1.818 1.00 91.94 83 GLU A C 1
ATOM 599 O O . GLU A 1 83 ? -0.267 -2.918 -1.447 1.00 91.94 83 GLU A O 1
ATOM 604 N N . ALA A 1 84 ? 1.709 -1.864 -1.428 1.00 90.31 84 ALA A N 1
ATOM 605 C CA . ALA A 1 84 ? 1.266 -0.798 -0.531 1.00 90.31 84 ALA A CA 1
ATOM 606 C C . ALA A 1 84 ? 0.128 0.054 -1.122 1.00 90.31 84 ALA A C 1
ATOM 608 O O . ALA A 1 84 ? -0.810 0.411 -0.406 1.00 90.31 84 ALA A O 1
ATOM 609 N N . LEU A 1 85 ? 0.185 0.381 -2.418 1.00 92.31 85 LEU A N 1
ATOM 610 C CA . LEU A 1 85 ? -0.897 1.106 -3.093 1.00 92.31 85 LEU A CA 1
ATOM 611 C C . LEU A 1 85 ? -2.161 0.252 -3.197 1.00 92.31 85 LEU A C 1
ATOM 613 O O . LEU A 1 85 ? -3.256 0.748 -2.946 1.00 92.31 85 LEU A O 1
ATOM 617 N N . GLU A 1 86 ? -2.024 -1.033 -3.511 1.00 92.12 86 GLU A N 1
ATOM 618 C CA . GLU A 1 86 ? -3.161 -1.950 -3.570 1.00 92.12 86 GLU A CA 1
ATOM 619 C C . GLU A 1 86 ? -3.848 -2.104 -2.210 1.00 92.12 86 GLU A C 1
ATOM 621 O O . GLU A 1 86 ? -5.078 -2.078 -2.145 1.00 92.12 86 GLU A O 1
ATOM 626 N N . LEU A 1 87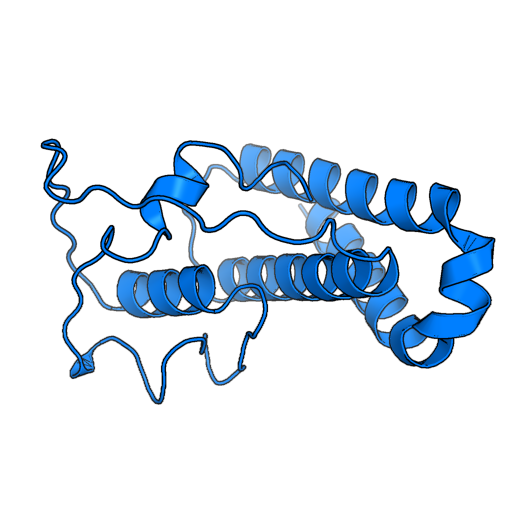 ? -3.077 -2.203 -1.121 1.00 89.81 87 LEU A N 1
ATOM 627 C CA . LEU A 1 87 ? -3.617 -2.196 0.241 1.00 89.81 87 LEU A CA 1
ATOM 628 C C . LEU A 1 87 ? -4.357 -0.890 0.541 1.00 89.81 87 LEU A C 1
ATOM 630 O O . LEU A 1 87 ? -5.470 -0.913 1.064 1.00 89.81 87 LEU A O 1
ATOM 634 N N . LEU A 1 88 ? -3.772 0.250 0.167 1.00 89.12 88 LEU A N 1
ATOM 635 C CA . LEU A 1 88 ? -4.387 1.561 0.363 1.00 89.12 88 LEU A CA 1
ATOM 636 C C . LEU A 1 88 ? -5.722 1.689 -0.389 1.00 89.12 88 LEU A C 1
ATOM 638 O O . LEU A 1 88 ? -6.689 2.226 0.156 1.00 89.12 88 LEU A O 1
ATOM 642 N N . PHE A 1 89 ? -5.793 1.187 -1.624 1.00 89.69 89 PHE A N 1
ATOM 643 C CA . PHE A 1 89 ? -7.022 1.192 -2.417 1.00 89.69 89 PHE A CA 1
ATOM 644 C C . PHE A 1 89 ? -8.102 0.330 -1.769 1.00 89.69 89 PHE A C 1
ATOM 646 O O . PHE A 1 89 ? -9.228 0.798 -1.605 1.00 89.69 89 PHE A O 1
ATOM 653 N N . GLN A 1 90 ? -7.759 -0.885 -1.334 1.00 88.88 90 GLN A N 1
ATOM 654 C CA . GLN A 1 90 ? -8.712 -1.758 -0.650 1.00 88.88 90 GLN A CA 1
ATOM 655 C C . GLN A 1 90 ? -9.210 -1.148 0.661 1.00 88.88 90 GLN A C 1
ATOM 657 O O . GLN A 1 90 ? -10.417 -1.113 0.899 1.00 88.88 90 GLN A O 1
ATOM 662 N N . ALA A 1 91 ? -8.306 -0.600 1.477 1.00 85.81 91 ALA A N 1
ATOM 663 C CA . ALA A 1 91 ? -8.673 0.056 2.727 1.00 85.81 91 ALA A CA 1
ATOM 664 C C . ALA A 1 91 ? -9.661 1.212 2.487 1.00 85.81 91 ALA A C 1
ATOM 666 O O . ALA A 1 91 ? -10.639 1.373 3.222 1.00 85.81 91 ALA A O 1
ATOM 667 N N . ARG A 1 92 ? -9.458 1.986 1.411 1.00 84.69 92 ARG A N 1
ATOM 668 C CA . ARG A 1 92 ? -10.377 3.054 1.003 1.00 84.69 92 ARG A CA 1
ATOM 669 C C . ARG A 1 92 ? -11.745 2.512 0.585 1.00 84.69 92 ARG A C 1
ATOM 671 O O . ARG A 1 92 ? -12.757 3.060 1.025 1.00 84.69 92 ARG A O 1
ATOM 678 N N . THR A 1 93 ? -11.788 1.471 -0.248 1.00 83.88 93 THR A N 1
ATOM 679 C CA . THR A 1 93 ? -13.035 0.857 -0.739 1.00 83.88 93 THR A CA 1
ATOM 680 C C . THR A 1 93 ? -13.866 0.263 0.394 1.00 83.88 93 THR A C 1
ATOM 682 O O . THR A 1 93 ? -15.085 0.414 0.400 1.00 83.88 93 THR A O 1
ATOM 685 N N . HIS A 1 94 ? -13.222 -0.350 1.386 1.00 81.62 94 HIS A N 1
ATOM 686 C CA . HIS A 1 94 ? -13.899 -0.967 2.528 1.00 81.62 94 HIS A CA 1
ATOM 687 C C . HIS A 1 94 ? -14.224 0.010 3.665 1.00 81.62 94 HIS A C 1
ATOM 689 O O . HIS A 1 94 ? -14.656 -0.394 4.740 1.00 81.62 94 HIS A O 1
ATOM 695 N N . GLY A 1 95 ? -14.110 1.317 3.412 1.00 70.00 95 GLY A N 1
ATOM 696 C CA . GLY A 1 95 ? -14.704 2.330 4.278 1.00 70.00 95 GLY A CA 1
ATOM 697 C C . GLY A 1 95 ? -13.872 2.697 5.501 1.00 70.00 95 GLY A C 1
ATOM 698 O O . GLY A 1 95 ? -14.374 3.422 6.361 1.00 70.00 95 GLY A O 1
ATOM 699 N N . HIS A 1 96 ? -12.597 2.305 5.561 1.00 68.81 96 HIS A N 1
ATOM 700 C CA . HIS A 1 96 ? -11.674 2.844 6.552 1.00 68.81 96 HIS A CA 1
ATOM 701 C C . HIS A 1 96 ? -11.408 4.330 6.276 1.00 68.81 96 HIS A C 1
ATOM 703 O O . HIS A 1 96 ? -10.490 4.723 5.553 1.00 68.81 96 HIS A O 1
ATOM 709 N N . ARG A 1 97 ? -12.253 5.193 6.841 1.00 62.78 97 ARG A N 1
ATOM 710 C CA . ARG A 1 97 ? -12.112 6.651 6.788 1.00 62.78 97 ARG A CA 1
ATOM 711 C C . ARG A 1 97 ? -11.274 7.123 7.972 1.00 62.78 97 ARG A C 1
ATOM 713 O O . ARG A 1 97 ? -11.787 7.773 8.873 1.00 62.78 97 ARG A O 1
ATOM 720 N N . PHE A 1 98 ? -9.991 6.773 7.981 1.00 59.19 98 PHE A N 1
ATOM 721 C CA . PHE A 1 98 ? -9.084 7.206 9.049 1.00 59.19 98 PHE A CA 1
ATOM 722 C C . PHE A 1 98 ? -8.665 8.682 8.930 1.00 59.19 98 PHE A C 1
ATOM 724 O O . PHE A 1 98 ? -8.138 9.237 9.885 1.00 59.19 98 PHE A O 1
ATOM 731 N N . GLU A 1 99 ? -8.912 9.336 7.789 1.00 66.88 99 GLU A N 1
ATOM 732 C CA . GLU A 1 99 ? -8.459 10.705 7.519 1.00 66.88 99 GLU A CA 1
ATOM 733 C C . GLU A 1 99 ? -9.491 11.517 6.712 1.00 66.88 99 GLU A C 1
ATOM 735 O O . GLU A 1 99 ? -10.299 10.936 5.972 1.00 66.88 99 GLU A O 1
ATOM 740 N N . PRO A 1 100 ? -9.449 12.864 6.789 1.00 78.31 100 PRO A N 1
ATOM 741 C CA . PRO A 1 100 ? -10.162 13.734 5.861 1.00 78.31 100 PRO A CA 1
ATOM 742 C C . PRO A 1 100 ? -9.811 13.393 4.400 1.00 78.31 100 PRO A C 1
ATOM 744 O O . PRO A 1 100 ? -8.655 13.055 4.117 1.00 78.31 100 PRO A O 1
ATOM 747 N N . PRO A 1 101 ? -10.753 13.537 3.445 1.00 79.81 101 PRO A N 1
ATOM 748 C CA . PRO A 1 101 ? -10.514 13.223 2.032 1.00 79.81 101 PRO A CA 1
ATOM 749 C C . PRO A 1 101 ? -9.261 13.894 1.447 1.00 79.81 101 PRO A C 1
ATOM 751 O O . PRO A 1 101 ? -8.531 13.277 0.674 1.00 79.81 101 PRO A O 1
ATOM 754 N N . GLU A 1 102 ? -8.962 15.126 1.867 1.00 83.25 102 GLU A N 1
ATOM 755 C CA . GLU A 1 102 ? -7.773 15.872 1.435 1.00 83.25 102 GLU A CA 1
ATOM 756 C C . GLU A 1 102 ? -6.462 15.186 1.810 1.00 83.25 102 GLU A C 1
ATOM 758 O O . GLU A 1 102 ? -5.552 15.064 0.991 1.00 83.25 102 GLU A O 1
ATOM 763 N N . ARG A 1 103 ? -6.367 14.692 3.045 1.00 83.62 103 ARG A N 1
ATOM 764 C CA . ARG A 1 103 ? -5.147 14.064 3.547 1.00 83.62 103 ARG A CA 1
ATOM 765 C C . ARG A 1 103 ? -4.909 12.707 2.899 1.00 83.62 103 ARG A C 1
ATOM 767 O O . ARG A 1 103 ? -3.767 12.369 2.593 1.00 83.62 103 ARG A O 1
ATOM 774 N N . PHE A 1 104 ? -5.982 11.976 2.593 1.00 84.50 104 PHE A N 1
ATOM 775 C CA . PHE A 1 104 ? -5.894 10.786 1.750 1.00 84.50 104 PHE A CA 1
ATOM 776 C C . PHE A 1 104 ? -5.326 11.122 0.365 1.00 84.50 104 PHE A C 1
ATOM 778 O O . PHE A 1 104 ? -4.388 10.463 -0.078 1.00 84.50 104 PHE A O 1
ATOM 785 N N . ARG A 1 105 ? -5.837 12.169 -0.299 1.00 87.25 105 ARG A N 1
ATOM 786 C CA . ARG A 1 105 ? -5.351 12.583 -1.626 1.00 87.25 105 ARG A CA 1
ATOM 787 C C . ARG A 1 105 ? -3.889 13.019 -1.607 1.00 87.25 105 ARG A C 1
ATOM 789 O O . ARG A 1 105 ? -3.138 12.597 -2.478 1.00 87.25 105 ARG A O 1
ATOM 796 N N . GLN A 1 106 ? -3.468 13.782 -0.598 1.00 88.81 106 GLN A N 1
ATOM 797 C CA . GLN A 1 106 ? -2.0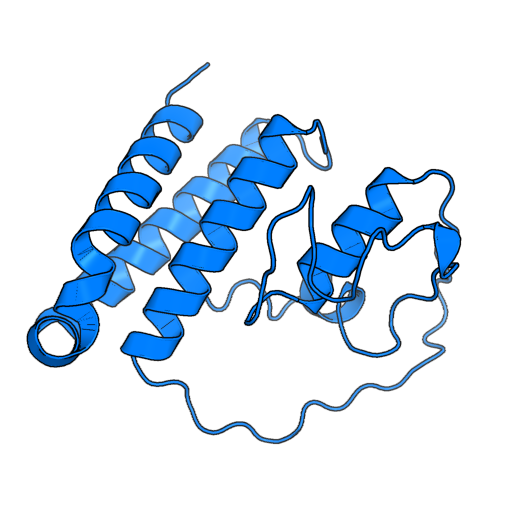63 14.171 -0.411 1.00 88.81 106 GLN A CA 1
ATOM 798 C C . GLN A 1 106 ? -1.147 12.957 -0.219 1.00 88.81 106 GLN A C 1
ATOM 800 O O . GLN A 1 106 ? -0.078 12.866 -0.824 1.00 88.81 106 GLN A O 1
ATOM 805 N N . MET A 1 107 ? -1.571 11.996 0.606 1.00 88.12 107 MET A N 1
ATOM 806 C CA . MET A 1 107 ? -0.819 10.761 0.808 1.00 88.12 107 MET A CA 1
ATOM 807 C C . MET A 1 107 ? -0.739 9.955 -0.492 1.00 88.12 107 MET A C 1
ATOM 809 O O . MET A 1 107 ? 0.345 9.526 -0.880 1.00 88.12 107 MET A O 1
ATOM 813 N N . LEU A 1 108 ? -1.861 9.790 -1.195 1.00 90.62 108 LEU A N 1
ATOM 814 C CA . LEU A 1 108 ? -1.918 9.077 -2.466 1.00 90.62 108 LEU A CA 1
ATOM 815 C C . LEU A 1 108 ? -1.022 9.734 -3.525 1.00 90.62 108 LEU A C 1
ATOM 817 O O . LEU A 1 108 ? -0.235 9.038 -4.167 1.00 90.62 108 LEU A O 1
ATOM 821 N N . SER A 1 109 ? -1.074 11.061 -3.672 1.00 92.50 109 SER A N 1
ATOM 822 C CA . SER A 1 109 ? -0.224 11.782 -4.624 1.00 92.50 109 SER A CA 1
ATOM 823 C C . SER A 1 109 ? 1.258 11.605 -4.308 1.00 92.50 109 SER A C 1
ATOM 825 O O . SER A 1 109 ? 2.051 11.367 -5.217 1.00 92.50 109 SER A O 1
ATOM 827 N N . ALA A 1 110 ? 1.632 11.661 -3.025 1.00 91.75 110 ALA A N 1
ATOM 828 C CA . ALA A 1 110 ? 3.009 11.433 -2.604 1.00 91.75 110 ALA A CA 1
ATOM 829 C C . ALA A 1 110 ? 3.471 10.011 -2.956 1.00 91.75 110 ALA A C 1
ATOM 831 O O . ALA A 1 110 ? 4.536 9.847 -3.544 1.00 91.75 110 ALA A O 1
ATOM 832 N N . ARG A 1 111 ? 2.659 8.980 -2.682 1.00 90.44 111 ARG A N 1
ATOM 833 C CA . ARG A 1 111 ? 3.016 7.583 -2.997 1.00 90.44 111 ARG A CA 1
ATOM 834 C C . ARG A 1 111 ? 3.133 7.316 -4.496 1.00 90.44 111 ARG A C 1
ATOM 836 O O . ARG A 1 111 ? 4.064 6.629 -4.909 1.00 90.44 111 ARG A O 1
ATOM 843 N N . LEU A 1 112 ? 2.243 7.884 -5.310 1.00 93.88 112 LEU A N 1
ATOM 844 C CA . LEU A 1 112 ? 2.335 7.783 -6.770 1.00 93.88 112 LEU A CA 1
ATOM 845 C C . LEU A 1 112 ? 3.606 8.463 -7.301 1.00 93.88 112 LEU A C 1
ATOM 847 O O . LEU A 1 112 ? 4.294 7.899 -8.151 1.00 93.88 112 LEU A O 1
ATOM 851 N N . ALA A 1 113 ? 3.960 9.638 -6.771 1.00 93.88 113 ALA A N 1
ATOM 852 C CA . ALA A 1 113 ? 5.185 10.345 -7.144 1.00 93.88 113 ALA A CA 1
ATOM 853 C C . ALA A 1 113 ? 6.456 9.581 -6.733 1.00 93.88 113 ALA A C 1
ATOM 855 O O . ALA A 1 113 ? 7.407 9.503 -7.514 1.00 93.88 113 ALA A O 1
ATOM 856 N N . GLU A 1 114 ? 6.466 8.977 -5.540 1.00 92.44 114 GLU A N 1
ATOM 857 C CA . GLU A 1 114 ? 7.559 8.118 -5.074 1.00 92.44 114 GLU A CA 1
ATOM 858 C C . GLU A 1 114 ? 7.750 6.904 -5.994 1.00 92.44 114 GLU A C 1
ATOM 860 O O . GLU A 1 114 ? 8.877 6.603 -6.384 1.00 92.44 114 GLU A O 1
ATOM 865 N N . LEU A 1 115 ? 6.659 6.222 -6.363 1.00 93.62 115 LEU A N 1
ATOM 866 C CA . LEU A 1 115 ? 6.714 5.050 -7.238 1.00 93.62 115 LEU A CA 1
ATOM 867 C C . LEU A 1 115 ? 7.200 5.422 -8.642 1.00 93.62 115 LEU A C 1
ATOM 869 O O . LEU A 1 115 ? 8.052 4.737 -9.203 1.00 93.62 115 LEU A O 1
ATOM 873 N N . ASN A 1 116 ? 6.712 6.537 -9.190 1.00 94.75 116 ASN A N 1
ATOM 874 C CA . ASN A 1 116 ? 7.169 7.029 -10.484 1.00 94.75 116 ASN A CA 1
ATOM 875 C C . ASN A 1 116 ? 8.664 7.380 -10.456 1.00 94.75 116 ASN A C 1
ATOM 877 O O . ASN A 1 116 ? 9.406 6.962 -11.338 1.00 94.75 116 ASN A O 1
ATOM 881 N N . THR A 1 117 ? 9.118 8.072 -9.407 1.00 95.44 117 THR A N 1
ATOM 882 C CA . THR A 1 117 ? 10.539 8.402 -9.212 1.00 95.44 117 THR A CA 1
ATOM 883 C C . THR A 1 117 ? 11.408 7.147 -9.154 1.00 95.44 117 THR A C 1
ATOM 885 O O . THR A 1 117 ? 12.475 7.117 -9.768 1.00 95.44 117 THR A O 1
ATOM 888 N N . LEU A 1 118 ? 10.959 6.096 -8.458 1.00 94.62 118 LEU A N 1
ATOM 889 C CA . LEU A 1 118 ? 11.667 4.815 -8.399 1.00 94.62 118 LEU A CA 1
ATOM 890 C C . LEU A 1 118 ? 11.841 4.221 -9.804 1.00 94.62 118 LEU A C 1
ATOM 892 O O . LEU A 1 118 ? 12.952 3.852 -10.186 1.00 94.62 118 LEU A O 1
ATOM 896 N N . VAL A 1 119 ? 10.759 4.180 -10.584 1.00 95.06 119 VAL A N 1
ATOM 897 C CA . VAL A 1 119 ? 10.769 3.624 -11.943 1.00 95.06 119 VAL A CA 1
ATOM 898 C C . VAL A 1 119 ? 11.690 4.425 -12.858 1.00 95.06 119 VAL A C 1
ATOM 900 O O . VAL A 1 119 ? 12.524 3.839 -13.543 1.00 95.06 119 VAL A O 1
ATOM 903 N N . THR A 1 120 ? 11.596 5.756 -12.846 1.00 96.31 120 THR A N 1
ATOM 904 C CA . THR A 1 120 ? 12.423 6.606 -13.714 1.00 96.31 120 THR A CA 1
ATOM 905 C C . THR A 1 120 ? 13.896 6.597 -13.318 1.00 96.31 120 THR A C 1
ATOM 907 O O . THR A 1 120 ? 14.755 6.723 -14.184 1.00 96.31 120 THR A O 1
ATOM 910 N N . THR A 1 121 ? 14.208 6.427 -12.031 1.00 97.25 121 THR A N 1
ATOM 911 C CA . THR A 1 121 ? 15.596 6.387 -11.540 1.00 97.25 121 THR A CA 1
ATOM 912 C C . THR A 1 121 ? 16.271 5.050 -11.852 1.00 97.25 121 THR A C 1
ATOM 914 O O . THR A 1 121 ? 17.441 5.023 -12.223 1.00 97.25 121 THR A O 1
ATOM 917 N N . HIS A 1 122 ? 15.536 3.939 -11.752 1.00 95.94 122 HIS A N 1
ATOM 918 C CA . HIS A 1 122 ? 16.079 2.580 -11.886 1.00 95.94 122 HIS A CA 1
ATOM 919 C C . HIS A 1 122 ? 15.632 1.857 -13.165 1.00 95.94 122 HIS A C 1
ATOM 921 O O . HIS A 1 122 ? 15.667 0.627 -13.223 1.00 95.94 122 HIS A O 1
ATOM 927 N N . TYR A 1 123 ? 15.227 2.597 -14.203 1.00 94.56 123 TYR A N 1
ATOM 928 C CA . TYR A 1 123 ? 14.584 2.031 -15.396 1.00 94.56 123 TYR A CA 1
ATOM 929 C C . TYR A 1 123 ? 15.406 0.928 -16.082 1.00 94.56 123 TYR A C 1
ATOM 931 O O . TYR A 1 123 ? 14.828 -0.047 -16.546 1.00 94.56 123 TYR A O 1
ATOM 939 N N . VAL A 1 124 ? 16.742 1.037 -16.111 1.00 95.25 124 VAL A N 1
ATOM 940 C CA . VAL A 1 124 ? 17.623 0.029 -16.733 1.00 95.25 124 VAL A CA 1
ATOM 941 C C . VAL A 1 124 ? 17.548 -1.308 -15.993 1.00 95.25 124 VAL A C 1
ATOM 943 O O . VAL A 1 124 ? 17.394 -2.351 -16.618 1.00 95.25 124 VAL A O 1
ATOM 946 N N . GLN A 1 125 ? 17.629 -1.275 -14.661 1.00 93.12 125 GLN A N 1
ATOM 947 C CA . GLN A 1 125 ? 17.568 -2.474 -13.817 1.00 93.12 125 GLN A CA 1
ATOM 948 C C . GLN A 1 125 ? 16.162 -3.084 -13.855 1.00 93.12 125 GLN A C 1
ATOM 950 O O . GLN A 1 125 ? 15.995 -4.283 -14.049 1.00 93.12 125 GLN A O 1
ATOM 955 N N . LEU A 1 126 ? 15.130 -2.243 -13.766 1.00 93.88 126 LEU A N 1
ATOM 956 C CA . LEU A 1 126 ? 13.740 -2.695 -13.812 1.00 93.88 126 LEU A CA 1
ATOM 957 C C . LEU A 1 126 ? 13.334 -3.249 -15.184 1.00 93.88 126 LEU A C 1
ATOM 959 O O . LEU A 1 126 ? 12.524 -4.168 -15.243 1.00 93.88 126 LEU A O 1
ATOM 963 N N . ALA A 1 127 ? 13.895 -2.743 -16.283 1.00 92.94 127 ALA A N 1
ATOM 964 C CA . ALA A 1 127 ? 13.640 -3.300 -17.610 1.00 92.94 127 ALA A CA 1
ATOM 965 C C . ALA A 1 127 ? 14.140 -4.750 -17.739 1.00 92.94 127 ALA A C 1
ATOM 967 O O . ALA A 1 127 ? 13.522 -5.537 -18.452 1.00 92.94 127 ALA A O 1
ATOM 968 N N . ALA A 1 128 ? 15.221 -5.105 -17.036 1.00 92.94 128 ALA A N 1
ATOM 969 C CA . ALA A 1 128 ? 15.742 -6.469 -17.001 1.00 92.94 128 ALA A CA 1
ATOM 970 C C . ALA A 1 128 ? 14.930 -7.373 -16.057 1.00 92.94 128 ALA A C 1
ATOM 972 O O . ALA A 1 128 ? 14.554 -8.480 -16.438 1.00 92.94 128 ALA A O 1
ATOM 973 N N . ASP A 1 129 ? 14.616 -6.883 -14.855 1.00 92.56 129 ASP A N 1
ATOM 974 C CA . ASP A 1 129 ? 14.152 -7.744 -13.759 1.00 92.56 129 ASP A CA 1
ATOM 975 C C . ASP A 1 129 ? 12.628 -7.695 -13.524 1.00 92.56 129 ASP A C 1
ATOM 977 O O . ASP A 1 129 ? 12.045 -8.620 -12.956 1.00 92.56 129 ASP A O 1
ATOM 981 N N . ALA A 1 130 ? 11.947 -6.631 -13.963 1.00 92.25 130 ALA A N 1
ATOM 982 C CA . ALA A 1 130 ? 10.562 -6.326 -13.584 1.00 92.25 130 ALA A CA 1
ATOM 983 C C . ALA A 1 130 ? 9.548 -6.395 -14.741 1.00 92.25 130 ALA A C 1
ATOM 985 O O . ALA A 1 130 ? 8.419 -5.923 -14.593 1.00 92.25 130 ALA A O 1
ATOM 986 N N . ALA A 1 131 ? 9.897 -7.004 -15.882 1.00 90.31 131 ALA A N 1
ATOM 987 C CA . ALA A 1 131 ? 9.001 -7.100 -17.044 1.00 90.31 131 ALA A CA 1
ATOM 988 C C . ALA A 1 131 ? 7.629 -7.719 -16.698 1.00 90.31 131 ALA A C 1
ATOM 990 O O . ALA A 1 131 ? 6.586 -7.231 -17.126 1.00 90.31 131 ALA A O 1
ATOM 991 N N . HIS A 1 132 ? 7.618 -8.734 -15.832 1.00 92.44 132 HIS A N 1
ATOM 992 C CA . HIS A 1 132 ? 6.407 -9.405 -15.352 1.00 92.44 132 HIS A CA 1
ATOM 993 C C . HIS A 1 132 ? 5.514 -8.527 -14.448 1.00 92.44 132 HIS A C 1
ATOM 995 O O . HIS A 1 132 ? 4.364 -8.878 -14.187 1.00 92.44 132 HIS A O 1
ATOM 1001 N N . ARG A 1 133 ? 6.015 -7.382 -13.960 1.00 92.62 133 ARG A N 1
ATOM 1002 C CA . ARG A 1 133 ? 5.273 -6.442 -13.102 1.00 92.62 133 ARG A CA 1
ATOM 1003 C C . ARG A 1 133 ? 4.664 -5.268 -13.867 1.00 92.62 133 ARG A C 1
ATOM 1005 O O . ARG A 1 133 ? 3.928 -4.497 -13.253 1.00 92.62 133 ARG A O 1
ATOM 1012 N N . ILE A 1 134 ? 4.927 -5.121 -15.170 1.00 92.69 134 ILE A N 1
ATOM 1013 C CA . ILE A 1 134 ? 4.476 -3.964 -15.966 1.00 92.69 134 ILE A CA 1
ATOM 1014 C C . ILE A 1 134 ? 2.951 -3.804 -15.909 1.00 92.69 134 ILE A C 1
ATOM 1016 O O . ILE A 1 134 ? 2.465 -2.717 -15.597 1.00 92.69 134 ILE A O 1
ATOM 1020 N N . ASP A 1 135 ? 2.193 -4.883 -16.117 1.00 95.00 135 ASP A N 1
ATOM 1021 C CA . ASP A 1 135 ? 0.725 -4.837 -16.084 1.00 95.00 135 ASP A CA 1
ATOM 1022 C C . ASP A 1 135 ? 0.187 -4.443 -14.703 1.00 95.00 135 ASP A C 1
ATOM 1024 O O . ASP A 1 135 ? -0.762 -3.661 -14.585 1.00 95.00 135 ASP A O 1
ATOM 1028 N N . ALA A 1 136 ? 0.808 -4.966 -13.641 1.00 93.00 136 ALA A N 1
ATOM 1029 C CA . ALA A 1 136 ? 0.448 -4.639 -12.266 1.00 93.00 136 ALA A CA 1
ATOM 1030 C C . ALA A 1 136 ? 0.730 -3.161 -11.962 1.00 93.00 136 ALA A C 1
ATOM 1032 O O . ALA A 1 136 ? -0.125 -2.476 -11.397 1.00 93.00 136 ALA A O 1
ATOM 1033 N N . LEU A 1 137 ? 1.884 -2.646 -12.395 1.00 94.06 137 LEU A N 1
ATOM 1034 C CA . LEU A 1 137 ? 2.249 -1.239 -12.257 1.00 94.06 137 LEU A CA 1
ATOM 1035 C C . LEU A 1 137 ? 1.262 -0.335 -13.004 1.00 94.06 137 LEU A C 1
ATOM 1037 O O . LEU A 1 137 ? 0.694 0.575 -12.404 1.00 94.06 137 LEU A O 1
ATOM 1041 N N . GLN A 1 138 ? 0.999 -0.603 -14.285 1.00 94.81 138 GLN A N 1
ATOM 1042 C CA . GLN A 1 138 ? 0.076 0.196 -15.097 1.00 94.81 138 GLN A CA 1
ATOM 1043 C C . GLN A 1 138 ? -1.335 0.220 -14.504 1.00 94.81 138 GLN A C 1
ATOM 1045 O O . GLN A 1 138 ? -1.954 1.282 -14.395 1.00 94.81 138 GLN A O 1
ATOM 1050 N N . ARG A 1 139 ? -1.842 -0.941 -14.071 1.00 95.50 139 ARG A N 1
ATOM 1051 C CA . ARG A 1 139 ? -3.149 -1.049 -13.415 1.00 95.50 139 ARG A CA 1
ATOM 1052 C C . ARG A 1 139 ? -3.197 -0.226 -12.131 1.00 95.50 139 ARG A C 1
ATOM 1054 O O . ARG A 1 139 ? -4.150 0.525 -11.936 1.00 95.50 139 ARG A O 1
ATOM 1061 N N . THR A 1 140 ? -2.174 -0.353 -11.290 1.00 94.00 140 THR A N 1
ATOM 1062 C CA . THR A 1 140 ? -2.081 0.344 -10.000 1.00 94.00 140 THR A CA 1
ATOM 1063 C C . THR A 1 140 ? -2.021 1.856 -10.198 1.00 94.00 140 THR A C 1
ATOM 1065 O O . THR A 1 140 ? -2.776 2.586 -9.561 1.00 94.00 140 THR A O 1
ATOM 1068 N N . MET A 1 141 ? -1.207 2.331 -11.146 1.00 94.31 141 MET A N 1
ATOM 1069 C CA . MET A 1 141 ? -1.113 3.752 -11.493 1.00 94.31 141 MET A CA 1
ATOM 1070 C C . MET A 1 141 ? -2.446 4.288 -12.021 1.00 94.31 141 MET A C 1
ATOM 1072 O O . MET A 1 141 ? -2.904 5.340 -11.580 1.00 94.31 141 MET A O 1
ATOM 1076 N N . ARG A 1 142 ? -3.119 3.545 -12.911 1.00 95.56 142 ARG A N 1
ATOM 1077 C CA . ARG A 1 142 ? -4.433 3.931 -13.445 1.00 95.56 142 ARG A CA 1
ATOM 1078 C C . ARG A 1 142 ? -5.469 4.105 -12.335 1.00 95.56 142 ARG A C 1
ATOM 1080 O O . ARG A 1 142 ? -6.137 5.134 -12.298 1.00 95.56 142 ARG A O 1
ATOM 1087 N N . VAL A 1 143 ? -5.591 3.127 -11.436 1.00 93.81 143 VAL A N 1
ATOM 1088 C CA . VAL A 1 143 ? -6.525 3.199 -10.298 1.00 93.81 143 VAL A CA 1
ATOM 1089 C C . VAL A 1 143 ? -6.147 4.344 -9.357 1.00 93.81 143 VAL A C 1
ATOM 1091 O O . VAL A 1 143 ? -7.017 5.100 -8.933 1.00 93.81 143 VAL A O 1
ATOM 1094 N N . GLY A 1 144 ? -4.853 4.530 -9.087 1.00 92.06 144 GLY A N 1
ATOM 1095 C CA . GLY A 1 144 ? -4.360 5.631 -8.265 1.00 92.06 144 GLY A CA 1
ATOM 1096 C C . GLY A 1 144 ? -4.763 7.001 -8.809 1.00 92.06 144 GLY A C 1
ATOM 1097 O O . GLY A 1 144 ? -5.303 7.817 -8.067 1.00 92.06 144 GLY A O 1
ATOM 1098 N N . TYR A 1 145 ? -4.579 7.246 -10.108 1.00 93.75 145 TYR A N 1
ATOM 1099 C CA . TYR A 1 145 ? -5.007 8.506 -10.723 1.00 93.75 145 TYR A CA 1
ATOM 1100 C C . TYR A 1 145 ? -6.527 8.668 -10.756 1.00 93.75 145 TYR A C 1
ATOM 1102 O O . TYR A 1 145 ? -7.015 9.772 -10.532 1.00 93.75 145 TYR A O 1
ATOM 1110 N N . GLN A 1 146 ? -7.283 7.588 -10.976 1.00 93.06 146 GLN A N 1
ATOM 1111 C CA . GLN A 1 146 ? -8.745 7.631 -10.893 1.00 93.06 146 GLN A CA 1
ATOM 1112 C C . GLN A 1 146 ? -9.210 8.078 -9.503 1.00 93.06 146 GLN A C 1
ATOM 1114 O O . GLN A 1 146 ? -10.020 8.993 -9.412 1.00 93.06 146 GLN A O 1
ATOM 1119 N N . LEU A 1 147 ? -8.656 7.495 -8.435 1.00 89.19 147 LEU A N 1
ATOM 1120 C CA . LEU A 1 147 ? -8.989 7.850 -7.051 1.00 89.19 147 LEU A CA 1
ATOM 1121 C C . LEU A 1 147 ? -8.520 9.255 -6.655 1.00 89.19 147 LEU A C 1
ATOM 1123 O O . LEU A 1 147 ? -9.146 9.898 -5.815 1.00 89.19 147 LEU A O 1
ATOM 1127 N N . LEU A 1 148 ? -7.411 9.727 -7.226 1.00 89.12 148 LEU A N 1
ATOM 1128 C CA . LEU A 1 148 ? -6.891 11.066 -6.960 1.00 89.12 148 LEU A CA 1
ATOM 1129 C C . LEU A 1 148 ? -7.765 12.158 -7.594 1.00 89.12 148 LEU A C 1
ATOM 1131 O O . LEU A 1 148 ? -7.931 13.225 -7.004 1.00 89.12 148 LEU A O 1
ATOM 1135 N N . LEU A 1 149 ? -8.298 11.890 -8.791 1.00 89.50 149 LEU A N 1
ATOM 1136 C CA . LEU A 1 149 ? -9.059 12.849 -9.598 1.00 89.50 149 LEU A CA 1
ATOM 1137 C C . LEU A 1 149 ? -10.579 12.738 -9.421 1.00 89.50 149 LEU A C 1
ATOM 1139 O O . LEU A 1 149 ? -11.296 13.667 -9.787 1.00 89.50 149 LEU A O 1
ATOM 1143 N N . SER A 1 150 ? -11.088 11.632 -8.875 1.00 81.12 150 SER A N 1
ATOM 1144 C CA . SER A 1 150 ? -12.503 11.506 -8.518 1.00 81.12 150 SER A CA 1
ATOM 1145 C C . SER A 1 150 ? -12.845 12.422 -7.336 1.00 81.12 150 SER A C 1
ATOM 1147 O O . SER A 1 150 ? -12.135 12.400 -6.327 1.00 81.12 150 SER A O 1
ATOM 1149 N N . ALA A 1 151 ? -13.910 13.217 -7.486 1.00 55.12 151 ALA A N 1
ATOM 1150 C CA . ALA A 1 151 ? -14.415 14.168 -6.489 1.00 55.12 151 ALA A CA 1
ATOM 1151 C C . ALA A 1 151 ? -14.986 13.486 -5.235 1.00 55.12 151 ALA A C 1
ATOM 1153 O O . ALA A 1 151 ? -15.683 12.456 -5.384 1.00 55.12 151 ALA A O 1
#

pLDDT: mean 82.64, std 13.0, range [32.53, 97.25]